Protein AF-A0A8J5MMU5-F1 (afdb_monomer)

Structure (mmCIF, N/CA/C/O backbone):
data_AF-A0A8J5MMU5-F1
#
_entry.id   AF-A0A8J5MMU5-F1
#
loop_
_atom_site.group_PDB
_atom_site.id
_atom_site.type_symbol
_atom_site.label_atom_id
_atom_site.label_alt_id
_atom_site.label_comp_id
_atom_site.label_asym_id
_atom_site.label_entity_id
_atom_site.label_seq_id
_atom_site.pdbx_PDB_ins_code
_atom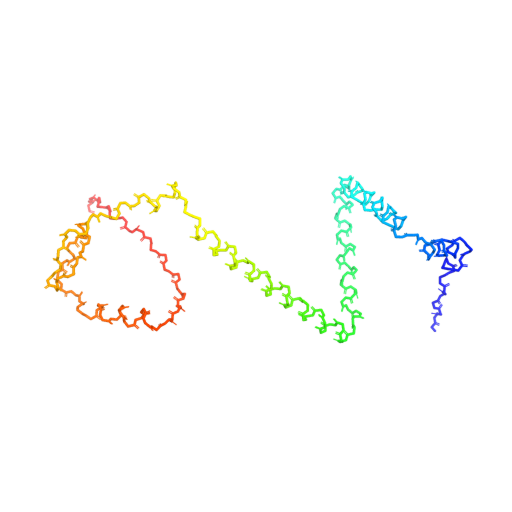_site.Cartn_x
_atom_site.Cartn_y
_atom_site.Cartn_z
_atom_site.occupancy
_atom_site.B_iso_or_equiv
_atom_site.auth_seq_id
_atom_site.auth_comp_id
_atom_site.auth_asym_id
_atom_site.auth_atom_id
_atom_site.pdbx_PDB_model_num
ATOM 1 N N . MET A 1 1 ? 39.643 -2.515 -6.369 1.00 50.66 1 MET A N 1
ATOM 2 C CA . MET A 1 1 ? 38.176 -2.677 -6.224 1.00 50.66 1 MET A CA 1
ATOM 3 C C . MET A 1 1 ? 37.548 -2.915 -7.594 1.00 50.66 1 MET A C 1
ATOM 5 O O . MET A 1 1 ? 37.753 -2.075 -8.468 1.00 50.66 1 MET A O 1
ATOM 9 N N . PRO A 1 2 ? 36.823 -4.023 -7.827 1.00 56.28 2 PRO A N 1
ATOM 10 C CA . PRO A 1 2 ? 36.145 -4.254 -9.101 1.00 56.28 2 PRO A CA 1
ATOM 11 C C . PRO A 1 2 ? 35.049 -3.201 -9.308 1.00 56.28 2 PRO A C 1
ATOM 13 O O . PRO A 1 2 ? 34.157 -3.048 -8.474 1.00 56.28 2 PRO A O 1
ATOM 16 N N . ARG A 1 3 ? 35.113 -2.444 -10.409 1.00 61.53 3 ARG A N 1
ATOM 17 C CA . ARG A 1 3 ? 34.069 -1.472 -10.767 1.00 61.53 3 ARG A CA 1
ATOM 18 C C . ARG A 1 3 ? 32.772 -2.234 -11.055 1.00 61.53 3 ARG A C 1
ATOM 20 O O . ARG A 1 3 ? 32.764 -3.105 -11.923 1.00 61.53 3 ARG A O 1
ATOM 27 N N . LYS A 1 4 ? 31.675 -1.895 -10.360 1.00 57.88 4 LYS A N 1
ATOM 28 C CA . LYS A 1 4 ? 30.325 -2.390 -10.686 1.00 57.88 4 LYS A CA 1
ATOM 29 C C . LYS A 1 4 ? 30.076 -2.134 -1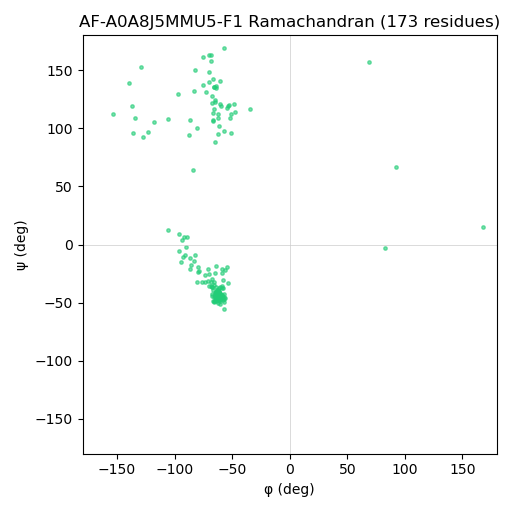2.176 1.00 57.88 4 LYS A C 1
ATOM 31 O O . LYS A 1 4 ? 30.013 -0.980 -12.602 1.00 57.88 4 LYS A O 1
ATOM 36 N N . ARG A 1 5 ? 29.983 -3.197 -12.982 1.00 60.12 5 ARG A N 1
ATOM 37 C CA . ARG A 1 5 ? 29.640 -3.082 -14.405 1.00 60.12 5 ARG A CA 1
ATOM 38 C C . ARG A 1 5 ? 28.264 -2.417 -14.468 1.00 60.12 5 ARG A C 1
ATOM 40 O O . ARG A 1 5 ? 27.310 -2.937 -13.895 1.00 60.12 5 ARG A O 1
ATOM 47 N N . LYS A 1 6 ? 28.172 -1.241 -15.101 1.00 60.41 6 LYS A N 1
ATOM 48 C CA . LYS A 1 6 ? 26.888 -0.576 -15.363 1.00 60.41 6 LYS A CA 1
ATOM 49 C C . LYS A 1 6 ? 26.005 -1.597 -16.083 1.00 60.41 6 LYS A C 1
ATOM 51 O O . LYS A 1 6 ? 26.411 -2.096 -17.129 1.00 60.41 6 LYS A O 1
ATOM 56 N N . SER A 1 7 ? 24.864 -1.953 -15.490 1.00 62.00 7 SER A N 1
ATOM 57 C CA . SER A 1 7 ? 23.927 -2.930 -16.055 1.00 62.00 7 SER A CA 1
ATOM 58 C C . SER A 1 7 ? 23.589 -2.534 -17.495 1.00 62.00 7 SER A C 1
ATOM 60 O O . SER A 1 7 ? 22.920 -1.528 -17.734 1.00 62.00 7 SER A O 1
ATOM 62 N N . SER A 1 8 ? 24.095 -3.303 -18.460 1.00 62.94 8 SER A N 1
ATOM 63 C CA . SER A 1 8 ? 23.935 -3.051 -19.897 1.00 62.94 8 SER A CA 1
ATOM 64 C C . SER A 1 8 ? 22.475 -3.147 -20.352 1.00 62.94 8 SER A C 1
ATOM 66 O O . SER A 1 8 ? 22.112 -2.590 -21.384 1.00 62.94 8 SER A O 1
ATOM 68 N N . TYR A 1 9 ? 21.615 -3.784 -19.551 1.00 63.31 9 TYR A N 1
ATOM 69 C CA . TYR A 1 9 ? 20.196 -3.983 -19.844 1.00 63.31 9 TYR A CA 1
ATOM 70 C C . TYR A 1 9 ? 19.384 -2.679 -19.878 1.00 63.31 9 TYR A C 1
ATOM 72 O O . TYR A 1 9 ? 18.446 -2.553 -20.669 1.00 63.31 9 TYR A O 1
ATOM 80 N N . ALA A 1 10 ? 19.763 -1.682 -19.070 1.00 63.00 10 ALA A N 1
ATOM 81 C CA . ALA A 1 10 ? 19.044 -0.408 -18.971 1.00 63.00 10 ALA A CA 1
ATOM 82 C C . ALA A 1 10 ? 19.196 0.485 -20.217 1.00 63.00 10 ALA A C 1
ATOM 84 O O . ALA A 1 10 ? 18.351 1.351 -20.454 1.00 63.00 10 ALA A O 1
ATOM 85 N N . ASN A 1 11 ? 20.245 0.251 -21.011 1.00 74.19 11 ASN A N 1
ATOM 86 C CA . ASN A 1 11 ? 20.565 1.000 -22.228 1.00 74.19 11 ASN A CA 1
ATOM 87 C C . ASN A 1 11 ? 20.247 0.216 -23.506 1.00 74.19 11 ASN A C 1
ATOM 89 O O . ASN A 1 11 ? 20.672 0.608 -24.589 1.00 74.19 11 ASN A O 1
ATOM 93 N N . THR A 1 12 ? 19.503 -0.887 -23.402 1.00 87.56 12 THR A N 1
ATOM 94 C CA . THR A 1 12 ? 19.057 -1.613 -24.592 1.00 87.56 12 THR A CA 1
ATOM 95 C C . THR A 1 12 ? 18.061 -0.757 -25.388 1.00 87.56 12 THR A C 1
ATOM 97 O O . THR A 1 12 ? 17.208 -0.091 -24.785 1.00 87.56 12 THR A O 1
ATOM 100 N N . PRO A 1 13 ? 18.097 -0.791 -26.734 1.00 90.12 13 PRO A N 1
ATOM 101 C CA . PRO A 1 13 ? 17.132 -0.068 -27.567 1.00 90.12 13 PRO A CA 1
ATOM 102 C C . PRO A 1 13 ? 15.669 -0.395 -27.223 1.00 90.12 13 PRO A C 1
ATOM 104 O O . PRO A 1 13 ? 14.795 0.469 -27.275 1.00 90.12 13 PRO A O 1
ATOM 107 N N . HIS A 1 14 ? 15.396 -1.635 -26.802 1.00 90.81 14 HIS A N 1
ATOM 108 C CA . HIS A 1 14 ? 14.071 -2.053 -26.346 1.00 90.81 14 HIS A CA 1
ATOM 109 C C . HIS A 1 14 ? 13.642 -1.340 -25.053 1.00 90.81 14 HIS A C 1
ATOM 111 O O . HIS A 1 14 ? 12.543 -0.785 -24.993 1.00 90.81 14 HIS A O 1
ATOM 117 N N . ALA A 1 15 ? 14.506 -1.298 -24.031 1.00 90.12 15 ALA A N 1
ATOM 118 C CA . ALA A 1 15 ? 14.209 -0.600 -22.781 1.00 90.12 15 ALA A CA 1
ATOM 119 C C . ALA A 1 15 ? 13.989 0.907 -23.004 1.00 90.12 15 ALA A C 1
ATOM 121 O O . ALA A 1 15 ? 13.099 1.495 -22.385 1.00 90.12 15 ALA A O 1
ATOM 122 N N . GLN A 1 16 ? 14.750 1.521 -23.917 1.00 90.31 16 GLN A N 1
ATOM 123 C CA . GLN A 1 16 ? 14.562 2.919 -24.316 1.00 90.31 16 GLN A CA 1
ATOM 124 C C . GLN A 1 16 ? 13.204 3.137 -24.994 1.00 90.31 16 GLN A C 1
ATOM 126 O O . GLN A 1 16 ? 12.453 4.018 -24.578 1.00 90.31 16 GLN A O 1
ATOM 131 N N . ARG A 1 17 ? 12.832 2.286 -25.960 1.00 92.31 17 ARG A N 1
ATOM 132 C CA . ARG A 1 17 ? 11.524 2.352 -26.634 1.00 92.31 17 ARG A CA 1
ATOM 133 C C . ARG A 1 17 ? 10.365 2.220 -25.648 1.00 92.31 17 ARG A C 1
ATOM 135 O O . ARG A 1 17 ? 9.414 2.992 -25.707 1.00 92.31 17 ARG A O 1
ATOM 142 N N . MET A 1 18 ? 10.456 1.280 -24.707 1.00 92.56 18 MET A N 1
ATOM 143 C CA . MET A 1 18 ? 9.432 1.094 -23.675 1.00 92.56 18 MET A CA 1
ATOM 144 C C . MET A 1 18 ? 9.342 2.288 -22.722 1.00 92.56 18 MET A C 1
ATOM 146 O O . MET A 1 18 ? 8.246 2.630 -22.281 1.00 92.56 18 MET A O 1
ATOM 150 N N . ARG A 1 19 ? 10.469 2.939 -22.409 1.00 92.38 19 ARG A N 1
ATOM 151 C CA . ARG A 1 19 ? 10.490 4.154 -21.586 1.00 92.38 19 ARG A CA 1
ATOM 152 C C . ARG A 1 19 ? 9.807 5.318 -22.295 1.00 92.38 19 ARG A C 1
ATOM 154 O O . ARG A 1 19 ? 8.939 5.934 -21.690 1.00 92.38 19 ARG A O 1
ATOM 161 N N . LEU A 1 20 ? 10.153 5.563 -23.559 1.00 93.56 20 LEU A N 1
ATOM 162 C CA . LEU A 1 20 ? 9.524 6.606 -24.373 1.00 93.56 20 LEU A CA 1
ATOM 163 C C . LEU A 1 20 ? 8.020 6.362 -24.506 1.00 93.56 20 LEU A C 1
ATOM 165 O O . LEU A 1 20 ? 7.235 7.265 -24.244 1.00 93.56 20 LEU A O 1
ATOM 169 N N . ARG A 1 21 ? 7.609 5.114 -24.776 1.00 93.12 21 ARG A N 1
ATOM 170 C CA . ARG A 1 21 ? 6.188 4.746 -24.825 1.00 93.12 21 ARG A CA 1
ATOM 171 C C . ARG A 1 21 ? 5.464 5.076 -23.520 1.00 93.12 21 ARG A C 1
ATOM 173 O O . ARG A 1 21 ? 4.386 5.643 -23.564 1.00 93.12 21 ARG A O 1
ATOM 180 N N . ARG A 1 22 ? 6.059 4.748 -22.366 1.00 93.50 22 ARG A N 1
ATOM 181 C CA . ARG A 1 22 ? 5.479 5.050 -21.043 1.00 93.50 22 ARG A CA 1
ATOM 182 C C . ARG A 1 22 ? 5.425 6.546 -20.736 1.00 93.50 22 ARG A C 1
ATOM 184 O O . ARG A 1 22 ? 4.560 6.961 -19.978 1.00 93.50 22 ARG A O 1
ATOM 191 N N . GLN A 1 23 ? 6.354 7.334 -21.273 1.00 94.81 23 GLN A N 1
ATOM 192 C CA . GLN A 1 23 ? 6.368 8.789 -21.102 1.00 94.81 23 GLN A CA 1
ATOM 193 C C . GLN A 1 23 ? 5.279 9.476 -21.929 1.00 94.81 23 GLN A C 1
ATOM 195 O O . GLN A 1 23 ? 4.748 10.486 -21.485 1.00 94.81 23 GLN A O 1
ATOM 200 N N . SER A 1 24 ? 4.929 8.920 -23.092 1.00 95.00 24 SER A N 1
ATOM 201 C CA . SER A 1 24 ? 3.869 9.436 -23.963 1.00 95.00 24 SER A CA 1
ATOM 202 C C . SER A 1 24 ? 2.512 8.742 -23.770 1.00 95.00 24 SER A C 1
ATOM 204 O O . SER A 1 24 ? 1.617 8.922 -24.592 1.00 95.00 24 SER A O 1
ATOM 206 N N . GLU A 1 25 ? 2.352 7.903 -22.741 1.00 95.56 25 GLU A N 1
ATOM 207 C CA . GLU A 1 25 ? 1.070 7.267 -22.407 1.00 95.56 25 GLU A CA 1
ATOM 208 C C . GLU A 1 25 ? 0.052 8.331 -21.954 1.00 95.56 25 GLU A C 1
ATOM 210 O O . GLU A 1 25 ? 0.368 9.190 -21.129 1.00 95.56 25 GLU A O 1
ATOM 215 N N . SER A 1 26 ? -1.187 8.250 -22.451 1.00 97.44 26 SER A N 1
ATOM 216 C CA . SER A 1 26 ? -2.301 9.034 -21.905 1.00 97.44 26 SER A CA 1
ATOM 217 C C . SER A 1 26 ? -2.666 8.555 -20.495 1.00 97.44 26 SER A C 1
ATOM 219 O O . SER A 1 26 ? -2.304 7.446 -20.087 1.00 97.44 26 SER A O 1
ATOM 221 N N . CYS A 1 27 ? -3.413 9.371 -19.746 1.00 96.88 27 CYS A N 1
ATOM 222 C CA . CYS A 1 27 ? -3.909 8.987 -18.422 1.00 96.88 27 CYS A CA 1
ATOM 223 C C . CYS A 1 27 ? -4.723 7.683 -18.471 1.00 96.88 27 CYS A C 1
ATOM 225 O O . CYS A 1 27 ? -4.451 6.777 -17.683 1.00 96.88 27 CYS A O 1
ATOM 227 N N . ASP A 1 28 ? -5.634 7.549 -19.439 1.00 97.06 28 ASP A N 1
ATOM 228 C CA . ASP A 1 28 ? -6.484 6.360 -19.585 1.00 97.06 28 ASP A CA 1
ATOM 229 C C . ASP A 1 28 ? -5.667 5.115 -19.947 1.00 97.06 28 ASP A C 1
ATOM 231 O O . ASP A 1 28 ? -5.809 4.066 -19.318 1.00 97.06 28 ASP A O 1
ATOM 235 N N . ALA A 1 29 ? -4.732 5.238 -20.896 1.00 96.75 29 ALA A N 1
ATOM 236 C CA . ALA A 1 29 ? -3.858 4.133 -21.288 1.00 96.75 29 ALA A CA 1
ATOM 237 C C . ALA A 1 29 ? -2.940 3.693 -20.134 1.00 96.75 29 ALA A C 1
ATOM 239 O O . ALA A 1 29 ? -2.666 2.500 -19.951 1.00 96.75 29 ALA A O 1
ATOM 240 N N . ARG A 1 30 ? -2.467 4.650 -19.326 1.00 96.69 30 ARG A N 1
ATOM 241 C CA . ARG A 1 30 ? -1.691 4.368 -18.116 1.00 96.69 30 ARG A CA 1
ATOM 242 C C . ARG A 1 30 ? -2.535 3.609 -17.096 1.00 96.69 30 ARG A C 1
ATOM 244 O O . ARG A 1 30 ? -2.037 2.630 -16.535 1.00 96.69 30 ARG A O 1
ATOM 251 N N . GLU A 1 31 ? -3.771 4.037 -16.856 1.00 97.75 31 GLU A N 1
ATOM 252 C CA . GLU A 1 31 ? -4.652 3.390 -15.885 1.00 97.75 31 GLU A CA 1
ATOM 253 C C . GLU A 1 31 ? -5.052 1.984 -16.338 1.00 97.75 31 GLU A C 1
ATOM 255 O O . GLU A 1 31 ? -4.946 1.041 -15.557 1.00 97.75 31 GLU A O 1
ATOM 260 N N . GLU A 1 32 ? -5.382 1.793 -17.615 1.00 97.69 32 GLU A N 1
ATOM 261 C CA . GLU A 1 32 ? -5.667 0.473 -18.181 1.00 97.69 32 GLU A CA 1
ATOM 262 C C . GLU A 1 32 ? -4.465 -0.474 -18.025 1.00 97.69 32 GLU A C 1
ATOM 264 O O . GLU A 1 32 ? -4.603 -1.620 -17.579 1.00 97.69 32 GLU A O 1
ATOM 269 N N . ARG A 1 33 ? -3.250 0.007 -18.321 1.00 96.75 33 ARG A N 1
ATOM 270 C CA . ARG A 1 33 ? -2.023 -0.780 -18.139 1.00 96.75 33 ARG A CA 1
ATOM 271 C C . ARG A 1 33 ? -1.799 -1.155 -16.674 1.00 96.75 33 ARG A C 1
ATOM 273 O O . ARG A 1 33 ? -1.419 -2.298 -16.404 1.00 96.75 33 ARG A O 1
ATOM 280 N N . LEU A 1 34 ? -1.983 -0.215 -15.743 1.00 97.31 34 LEU A N 1
ATOM 281 C CA . LEU A 1 34 ? -1.836 -0.465 -14.305 1.00 97.31 34 LEU A CA 1
ATOM 282 C C . LEU A 1 34 ? -2.923 -1.414 -13.786 1.00 97.31 34 LEU A C 1
ATOM 284 O O . LEU A 1 34 ? -2.610 -2.312 -13.008 1.00 97.31 34 LEU A O 1
ATOM 288 N N . SER A 1 35 ? -4.159 -1.280 -14.263 1.00 98.06 35 SER A N 1
ATOM 289 C CA . SER A 1 35 ? -5.274 -2.168 -13.935 1.00 98.06 35 SER A CA 1
ATOM 290 C C . SER A 1 35 ? -4.982 -3.607 -14.357 1.00 98.06 35 SER A C 1
ATOM 292 O O . SER A 1 35 ? -4.969 -4.507 -13.516 1.00 98.06 35 SER A O 1
ATOM 294 N N . ARG A 1 36 ? -4.577 -3.818 -15.616 1.00 97.88 36 ARG A N 1
ATOM 295 C CA . ARG A 1 36 ? -4.153 -5.138 -16.115 1.00 97.88 36 ARG A CA 1
ATOM 296 C C . ARG A 1 36 ? -2.966 -5.709 -15.339 1.00 97.88 36 ARG A C 1
ATOM 298 O O . ARG A 1 36 ? -2.864 -6.918 -15.153 1.00 97.88 36 ARG A O 1
ATOM 305 N N . GLN A 1 37 ? -2.033 -4.857 -14.911 1.00 98.00 37 GLN A N 1
ATOM 306 C CA . GLN A 1 37 ? -0.897 -5.287 -14.098 1.00 98.00 37 GLN A CA 1
ATOM 307 C C . GLN A 1 37 ? -1.336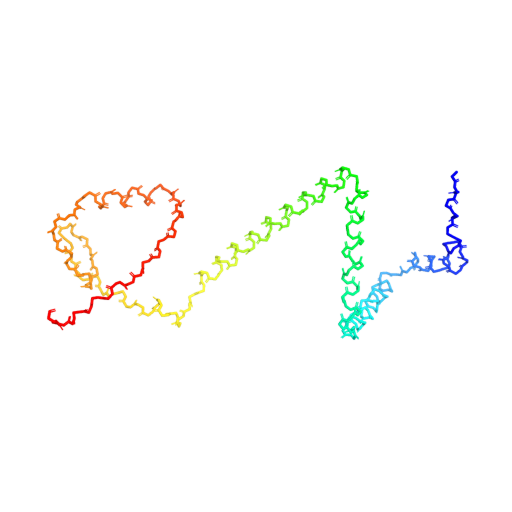 -5.747 -12.702 1.00 98.00 37 GLN A C 1
ATOM 309 O O . GLN A 1 37 ? -0.872 -6.794 -12.255 1.00 98.00 37 GLN A O 1
ATOM 314 N N . ARG A 1 38 ? -2.232 -5.003 -12.039 1.00 98.00 38 ARG A N 1
ATOM 315 C CA . ARG A 1 38 ? -2.808 -5.391 -10.744 1.00 98.00 38 ARG A CA 1
ATOM 316 C C . ARG A 1 38 ? -3.588 -6.696 -10.862 1.00 98.00 38 ARG A C 1
ATOM 318 O O . ARG A 1 38 ? -3.378 -7.572 -10.037 1.00 98.00 38 ARG A O 1
ATOM 325 N N . GLN A 1 39 ? -4.403 -6.853 -11.907 1.00 98.31 39 GLN A N 1
ATOM 326 C CA . GLN A 1 39 ? -5.167 -8.078 -12.153 1.00 98.31 39 GLN A CA 1
ATOM 327 C C . GLN A 1 39 ? -4.254 -9.306 -12.251 1.00 98.31 39 GLN A C 1
ATOM 329 O O . GLN A 1 39 ? -4.400 -10.230 -11.458 1.00 98.31 39 GLN A O 1
ATOM 334 N N . ARG A 1 40 ? -3.254 -9.278 -13.144 1.00 97.88 40 ARG A N 1
ATOM 335 C CA . ARG A 1 40 ? -2.297 -10.390 -13.277 1.00 97.88 40 ARG A CA 1
ATOM 336 C C . ARG A 1 40 ? -1.559 -10.684 -11.977 1.00 97.88 40 ARG A C 1
ATOM 338 O O . ARG A 1 40 ? -1.278 -11.838 -11.675 1.00 97.88 40 ARG A O 1
ATOM 345 N N . GLN A 1 41 ? -1.216 -9.645 -11.212 1.00 97.50 41 GLN A N 1
ATOM 346 C CA . GLN A 1 41 ? -0.585 -9.840 -9.914 1.00 97.50 41 GLN A CA 1
ATOM 347 C C . GLN A 1 41 ? -1.540 -10.550 -8.953 1.00 97.50 41 GLN A C 1
ATOM 349 O O . GLN A 1 41 ? -1.132 -11.523 -8.340 1.00 97.50 41 GLN A O 1
ATOM 354 N N . THR A 1 42 ? -2.790 -10.106 -8.836 1.00 97.81 42 THR A N 1
ATOM 355 C CA . THR A 1 42 ? -3.797 -10.747 -7.982 1.00 97.81 42 THR A CA 1
ATOM 356 C C . THR A 1 42 ? -4.015 -12.208 -8.363 1.00 97.81 42 THR A C 1
ATOM 358 O O . THR A 1 42 ? -3.954 -13.059 -7.483 1.00 97.81 42 THR A O 1
ATOM 361 N N . GLU A 1 43 ? -4.187 -12.505 -9.652 1.00 97.75 43 GLU A N 1
ATOM 362 C CA . GLU A 1 43 ? -4.334 -13.877 -10.162 1.00 97.75 43 GLU A CA 1
ATOM 363 C C . GLU A 1 43 ? -3.109 -14.733 -9.815 1.00 97.75 43 GLU A C 1
ATOM 365 O O . GLU A 1 43 ? -3.244 -15.837 -9.295 1.00 97.75 43 GLU A O 1
ATOM 370 N N . SER A 1 44 ? -1.899 -14.197 -10.008 1.00 97.12 44 SER A N 1
ATOM 371 C CA . SER A 1 44 ? -0.667 -14.876 -9.599 1.00 97.12 44 SER A CA 1
ATOM 372 C C . SER A 1 44 ? -0.644 -15.160 -8.097 1.00 97.12 44 SER A C 1
ATOM 374 O O . SER A 1 44 ? -0.277 -16.262 -7.720 1.00 97.12 44 SER A O 1
ATOM 376 N N . ARG A 1 45 ? -1.056 -14.208 -7.243 1.00 95.94 45 ARG A N 1
ATOM 377 C CA . ARG A 1 45 ? -1.080 -14.399 -5.781 1.00 95.94 45 ARG A CA 1
ATOM 378 C C . ARG A 1 45 ? -2.126 -15.414 -5.328 1.00 95.94 45 ARG A C 1
ATOM 380 O O . ARG A 1 45 ? -1.922 -16.063 -4.312 1.00 95.94 45 ARG A O 1
ATOM 387 N N . GLN A 1 46 ? -3.252 -15.510 -6.032 1.00 96.81 46 GLN A N 1
ATOM 388 C CA . GLN A 1 46 ? -4.313 -16.474 -5.728 1.00 96.81 46 GLN A CA 1
ATOM 389 C C . GLN A 1 46 ? -3.901 -17.909 -6.064 1.00 96.81 46 GLN A C 1
ATOM 391 O O . GLN A 1 46 ? -4.327 -18.833 -5.380 1.00 96.81 46 GLN A O 1
ATOM 396 N N . ASN A 1 47 ? -3.060 -18.075 -7.085 1.00 96.88 47 ASN A N 1
ATOM 397 C CA . ASN A 1 47 ? -2.588 -19.375 -7.557 1.00 96.88 47 ASN A CA 1
ATOM 398 C C . ASN A 1 47 ? -1.247 -19.806 -6.939 1.00 96.88 47 ASN A C 1
ATOM 400 O O . ASN A 1 47 ? -0.709 -20.839 -7.329 1.00 96.88 47 ASN A O 1
ATOM 404 N N . GLU A 1 48 ? -0.691 -19.026 -6.009 1.00 96.69 48 GLU A N 1
ATOM 405 C CA . GLU A 1 48 ? 0.548 -19.379 -5.313 1.00 96.69 48 GLU A CA 1
ATOM 406 C C . GLU A 1 48 ? 0.370 -20.642 -4.472 1.00 96.69 48 GLU A C 1
ATOM 408 O O . GLU A 1 48 ? -0.577 -20.787 -3.694 1.00 96.69 48 GLU A O 1
ATOM 413 N N . THR A 1 49 ? 1.348 -21.534 -4.567 1.00 97.94 49 THR A N 1
ATOM 414 C CA . THR A 1 49 ? 1.495 -22.629 -3.613 1.00 97.94 49 THR A CA 1
ATOM 415 C C . THR A 1 49 ? 1.951 -22.100 -2.251 1.00 97.94 49 THR A C 1
ATOM 417 O O . THR A 1 49 ? 2.492 -20.998 -2.123 1.00 97.94 49 THR A O 1
ATOM 420 N N . LEU A 1 50 ? 1.790 -22.907 -1.198 1.00 97.31 50 LEU A N 1
ATOM 421 C CA . LEU A 1 50 ? 2.261 -22.536 0.142 1.00 97.31 50 LEU A CA 1
ATOM 422 C C . LEU A 1 50 ? 3.774 -22.263 0.181 1.00 97.31 50 LEU A C 1
ATOM 424 O O . LEU A 1 50 ? 4.198 -21.338 0.873 1.00 97.31 50 LEU A O 1
ATOM 428 N N . GLY A 1 51 ? 4.570 -23.032 -0.570 1.00 97.81 51 GLY A N 1
ATOM 429 C CA . GLY A 1 51 ? 6.021 -22.849 -0.655 1.00 97.81 51 GLY A CA 1
ATOM 430 C C . GLY A 1 51 ? 6.400 -21.523 -1.315 1.00 97.81 51 GLY A C 1
ATOM 431 O O . GLY A 1 51 ? 7.149 -20.741 -0.735 1.00 97.81 51 GLY A O 1
ATOM 432 N N . GLU A 1 52 ? 5.812 -21.212 -2.472 1.00 97.56 52 GLU A N 1
ATOM 433 C CA . GLU A 1 52 ? 6.039 -19.936 -3.172 1.00 97.56 52 GLU A CA 1
ATOM 434 C C . GLU A 1 52 ? 5.582 -18.739 -2.333 1.00 97.56 52 GLU A C 1
ATOM 436 O O . GLU A 1 52 ? 6.250 -17.704 -2.274 1.00 97.56 52 GLU A O 1
ATOM 441 N N . HIS A 1 53 ? 4.455 -18.885 -1.633 1.00 97.38 53 HIS A N 1
ATOM 442 C CA . HIS A 1 53 ? 3.955 -17.871 -0.719 1.00 97.38 53 HIS A CA 1
ATOM 443 C C . HIS A 1 53 ? 4.954 -17.586 0.416 1.00 97.38 53 HIS A C 1
ATOM 445 O O . HIS A 1 53 ? 5.225 -16.418 0.717 1.00 97.38 53 HIS A O 1
ATOM 451 N N . GLN A 1 54 ? 5.504 -18.633 1.041 1.00 98.12 54 GLN A N 1
ATOM 452 C CA . GLN A 1 54 ? 6.510 -18.513 2.100 1.00 98.12 54 GLN A CA 1
ATOM 453 C C . GLN A 1 54 ? 7.795 -17.870 1.581 1.00 98.12 54 GLN A C 1
ATOM 455 O O . GLN A 1 54 ? 8.258 -16.892 2.170 1.00 98.12 54 GLN A O 1
ATOM 460 N N . GLU A 1 55 ? 8.314 -18.344 0.449 1.00 97.94 55 GLU A N 1
ATOM 461 C CA . GLU A 1 55 ? 9.522 -17.794 -0.163 1.00 97.94 55 GLU A CA 1
ATOM 462 C C . GLU A 1 55 ? 9.345 -16.303 -0.482 1.00 97.94 55 GLU A C 1
ATOM 464 O O . GLU A 1 55 ? 10.184 -15.476 -0.121 1.00 97.94 55 GLU A O 1
ATOM 469 N N . ARG A 1 56 ? 8.212 -15.915 -1.080 1.00 97.12 56 ARG A N 1
ATOM 470 C CA . ARG A 1 56 ? 7.910 -14.505 -1.352 1.00 97.12 56 ARG A CA 1
ATOM 471 C C . ARG A 1 56 ? 7.887 -13.674 -0.067 1.00 97.12 56 ARG A C 1
ATOM 473 O O . ARG A 1 56 ? 8.448 -12.580 -0.047 1.00 97.12 56 ARG A O 1
ATOM 480 N N . GLN A 1 57 ? 7.268 -14.171 1.009 1.00 97.88 57 GLN A N 1
ATOM 481 C CA . GLN A 1 57 ? 7.271 -13.470 2.298 1.00 97.88 57 GLN A CA 1
ATOM 482 C C . GLN A 1 57 ? 8.682 -13.330 2.884 1.00 97.88 57 GLN A C 1
ATOM 484 O O . GLN A 1 57 ? 9.008 -12.290 3.457 1.00 97.88 57 GLN A O 1
ATOM 489 N N . GLU A 1 58 ? 9.527 -14.351 2.755 1.00 97.94 58 GLU A N 1
ATOM 490 C CA . GLU A 1 58 ? 10.923 -14.302 3.194 1.00 97.94 58 GLU A CA 1
ATOM 491 C C . GLU A 1 58 ? 11.737 -13.291 2.393 1.00 97.94 58 GLU A C 1
ATOM 493 O O . GLU A 1 58 ? 12.436 -12.462 2.981 1.00 97.94 58 GLU A O 1
ATOM 498 N N . GLN A 1 59 ? 11.583 -13.288 1.069 1.00 97.69 59 GLN A N 1
ATOM 499 C CA . GLN A 1 59 ? 12.211 -12.302 0.198 1.00 97.69 59 GLN A CA 1
ATOM 500 C C . GLN A 1 59 ? 11.757 -10.877 0.541 1.00 97.69 59 GLN A C 1
ATOM 502 O O . GLN A 1 59 ? 12.590 -9.971 0.612 1.00 97.69 59 GLN A O 1
ATOM 507 N N . ASP A 1 60 ? 10.464 -10.662 0.796 1.00 97.81 60 ASP A N 1
ATOM 508 C CA . ASP A 1 60 ? 9.934 -9.356 1.197 1.00 97.81 60 ASP A CA 1
ATOM 509 C C . ASP A 1 60 ? 10.505 -8.913 2.554 1.00 97.81 60 ASP A C 1
ATOM 511 O O . ASP A 1 60 ? 10.979 -7.779 2.684 1.00 97.81 60 ASP A O 1
ATOM 515 N N . ARG A 1 61 ? 10.555 -9.809 3.553 1.00 98.00 61 ARG A N 1
ATOM 516 C CA . ARG A 1 61 ? 11.195 -9.538 4.856 1.00 98.00 61 ARG A CA 1
ATOM 517 C C . ARG A 1 61 ? 12.661 -9.150 4.691 1.00 98.00 61 ARG A C 1
ATOM 519 O O . ARG A 1 61 ? 13.095 -8.150 5.268 1.00 98.00 61 ARG A O 1
ATOM 526 N N . PHE A 1 62 ? 13.405 -9.899 3.881 1.00 98.00 62 PHE A N 1
ATOM 527 C CA . PHE A 1 62 ? 14.813 -9.630 3.607 1.00 98.00 62 PHE A CA 1
ATOM 528 C C . PHE A 1 62 ? 15.008 -8.263 2.941 1.00 98.00 62 PHE A C 1
ATOM 530 O O . PHE A 1 62 ? 15.817 -7.459 3.407 1.00 98.00 62 PHE A O 1
ATOM 537 N N . ARG A 1 63 ? 14.226 -7.942 1.903 1.00 97.12 63 ARG A N 1
ATOM 538 C CA . ARG A 1 63 ? 14.280 -6.635 1.224 1.00 97.12 63 ARG A CA 1
ATOM 539 C C . ARG A 1 63 ? 13.983 -5.488 2.181 1.00 97.12 63 ARG A C 1
ATOM 541 O O . ARG A 1 63 ? 14.698 -4.489 2.165 1.00 97.12 63 ARG A O 1
ATOM 548 N N . HIS A 1 64 ? 12.971 -5.637 3.036 1.00 96.38 64 HIS A N 1
ATOM 549 C CA . HIS A 1 64 ? 12.665 -4.638 4.054 1.00 96.38 64 HIS A CA 1
ATOM 550 C C . HIS A 1 64 ? 13.811 -4.469 5.046 1.00 96.38 64 HIS A C 1
ATOM 552 O O . HIS A 1 64 ? 14.194 -3.338 5.320 1.00 96.38 64 HIS A O 1
ATOM 558 N N . MET A 1 65 ? 14.385 -5.556 5.557 1.00 97.25 65 MET A N 1
ATOM 559 C CA . MET A 1 65 ? 15.538 -5.490 6.456 1.00 97.25 65 MET A CA 1
ATOM 560 C C . MET A 1 65 ? 16.709 -4.740 5.806 1.00 97.25 65 MET A C 1
ATOM 562 O O . MET A 1 65 ? 17.236 -3.803 6.397 1.00 97.25 65 MET A O 1
ATOM 566 N N . VAL A 1 66 ? 17.072 -5.097 4.572 1.00 97.19 66 VAL A N 1
ATOM 567 C CA . VAL A 1 66 ? 18.155 -4.438 3.827 1.00 97.19 66 VAL A CA 1
ATOM 568 C C . VAL A 1 66 ? 17.859 -2.954 3.597 1.00 97.19 66 VAL A C 1
ATOM 570 O O . VAL A 1 66 ? 18.754 -2.127 3.751 1.00 97.19 66 VAL A O 1
ATOM 573 N N . ALA A 1 67 ? 16.618 -2.593 3.265 1.00 95.25 67 ALA A N 1
ATOM 574 C CA . ALA A 1 67 ? 16.222 -1.195 3.108 1.00 95.25 67 ALA A CA 1
ATOM 575 C C . ALA A 1 67 ? 16.356 -0.407 4.421 1.00 95.25 67 ALA A C 1
ATOM 577 O O . ALA A 1 67 ? 16.830 0.720 4.398 1.00 95.25 67 ALA A O 1
ATOM 578 N N . LYS A 1 68 ? 16.000 -1.012 5.564 1.00 94.25 68 LYS A N 1
ATOM 579 C CA . LYS A 1 68 ? 16.167 -0.389 6.887 1.00 94.25 68 LYS A CA 1
ATOM 580 C C . LYS A 1 68 ? 17.633 -0.219 7.278 1.00 94.25 68 LYS A C 1
ATOM 582 O O . LYS A 1 68 ? 17.960 0.759 7.923 1.00 94.25 68 LYS A O 1
ATOM 587 N N . ILE A 1 69 ? 18.504 -1.162 6.923 1.00 95.94 69 ILE A N 1
ATOM 588 C CA . ILE A 1 69 ? 19.941 -1.067 7.230 1.00 95.94 69 ILE A CA 1
ATOM 589 C C . ILE A 1 69 ? 20.606 0.055 6.421 1.00 95.94 69 ILE A C 1
ATOM 591 O O . ILE A 1 69 ? 21.511 0.714 6.918 1.00 95.94 69 ILE A O 1
ATOM 595 N N . ASN A 1 70 ? 20.162 0.263 5.181 1.00 95.62 70 ASN A N 1
ATOM 596 C CA . ASN A 1 70 ? 20.748 1.241 4.262 1.00 95.62 70 ASN A CA 1
ATOM 597 C C . ASN A 1 70 ? 20.083 2.623 4.313 1.00 95.62 70 ASN A C 1
ATOM 599 O O . ASN A 1 70 ? 20.374 3.456 3.456 1.00 95.62 70 ASN A O 1
ATOM 603 N N . GLU A 1 71 ? 19.164 2.851 5.248 1.00 94.31 71 GLU A N 1
ATOM 604 C CA . GLU A 1 71 ? 18.458 4.125 5.337 1.00 94.31 71 GLU A CA 1
ATOM 605 C C . GLU A 1 71 ? 19.374 5.254 5.810 1.00 94.31 71 GLU A C 1
ATOM 607 O O . GLU A 1 71 ? 20.290 5.045 6.611 1.00 94.31 71 GLU A O 1
ATOM 612 N N . SER A 1 72 ? 19.097 6.470 5.346 1.00 97.06 72 SER A N 1
ATOM 613 C CA . SER A 1 72 ? 19.678 7.665 5.955 1.00 97.06 72 SER A CA 1
ATOM 614 C C . SER A 1 72 ? 18.991 7.989 7.288 1.00 97.06 72 SER A C 1
ATOM 616 O O . SER A 1 72 ? 17.865 7.561 7.552 1.00 97.06 72 SER A O 1
ATOM 618 N N . GLU A 1 73 ? 19.638 8.793 8.136 1.00 96.88 73 GLU A N 1
ATOM 619 C CA . GLU A 1 73 ? 19.014 9.231 9.392 1.00 96.88 73 GLU A CA 1
ATOM 620 C C . GLU A 1 73 ? 17.723 10.027 9.132 1.00 96.88 73 GLU A C 1
ATOM 622 O O . GLU A 1 73 ? 16.734 9.857 9.839 1.00 96.88 73 GLU A O 1
ATOM 627 N N . GLU A 1 74 ? 17.676 10.840 8.075 1.00 97.06 74 GLU A N 1
ATOM 628 C CA . GLU A 1 74 ? 16.470 11.586 7.700 1.00 97.06 74 GLU A CA 1
ATOM 629 C C . GLU A 1 74 ? 15.316 10.650 7.310 1.00 97.06 74 GLU A C 1
ATOM 631 O O . GLU A 1 74 ? 14.193 10.806 7.797 1.00 97.06 74 GLU A O 1
ATOM 636 N N . GLU A 1 75 ? 15.589 9.638 6.481 1.00 97.00 75 GLU A N 1
ATOM 637 C CA . GLU A 1 75 ? 14.608 8.617 6.088 1.00 97.00 75 GLU A CA 1
ATOM 638 C C . GLU A 1 75 ? 14.110 7.829 7.304 1.00 97.00 75 GLU A C 1
ATOM 640 O O . GLU A 1 75 ? 12.907 7.569 7.445 1.00 97.00 75 GLU A O 1
ATOM 645 N N . ARG A 1 76 ? 15.019 7.512 8.231 1.00 96.50 76 ARG A N 1
ATOM 646 C CA . ARG A 1 76 ? 14.696 6.847 9.490 1.00 96.50 76 ARG A CA 1
ATOM 647 C C . ARG A 1 76 ? 13.728 7.676 10.326 1.00 96.50 76 ARG A C 1
ATOM 649 O O . ARG A 1 76 ? 12.717 7.144 10.797 1.00 96.50 76 ARG A O 1
ATOM 656 N N . GLN A 1 77 ? 14.011 8.965 10.505 1.00 97.56 77 GLN A N 1
ATOM 657 C CA . GLN A 1 77 ? 13.156 9.880 11.264 1.00 97.56 77 GLN A CA 1
ATOM 658 C C . GLN A 1 77 ? 11.780 10.029 10.608 1.00 97.56 77 GLN A C 1
ATOM 660 O O . GLN A 1 77 ? 10.757 9.905 11.285 1.00 97.56 77 GLN A O 1
ATOM 665 N N . GLN A 1 78 ? 11.731 10.203 9.285 1.00 97.50 78 GLN A N 1
ATOM 666 C CA . GLN A 1 78 ? 10.471 10.273 8.542 1.00 97.50 78 GLN A CA 1
ATOM 667 C C . GLN A 1 78 ? 9.636 9.000 8.707 1.00 97.50 78 GLN A C 1
ATOM 669 O O . GLN A 1 78 ? 8.430 9.087 8.961 1.00 97.50 78 GLN A O 1
ATOM 674 N N . ARG A 1 79 ? 10.260 7.816 8.633 1.00 96.56 79 ARG A N 1
ATOM 675 C CA . ARG A 1 79 ? 9.564 6.550 8.886 1.00 96.56 79 ARG A CA 1
ATOM 676 C C . ARG A 1 79 ? 8.999 6.498 10.304 1.00 96.56 79 ARG A C 1
ATOM 678 O O . ARG A 1 79 ? 7.831 6.163 10.461 1.00 96.56 79 ARG A O 1
ATOM 685 N N . LEU A 1 80 ? 9.778 6.852 11.328 1.00 97.00 80 LEU A N 1
ATOM 686 C CA . LEU A 1 80 ? 9.312 6.836 12.722 1.00 97.00 80 LEU A CA 1
ATOM 687 C C . LEU A 1 80 ? 8.141 7.801 12.960 1.00 97.00 80 LEU A C 1
ATOM 689 O O . LEU A 1 80 ? 7.178 7.447 13.645 1.00 97.00 80 LEU A O 1
ATOM 693 N N . ILE A 1 81 ? 8.182 8.994 12.361 1.00 97.75 81 ILE A N 1
ATOM 694 C CA . ILE A 1 81 ? 7.0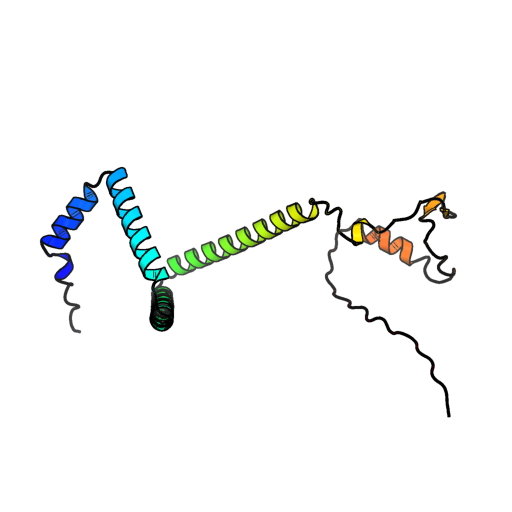72 9.957 12.402 1.00 97.75 81 ILE A CA 1
ATOM 695 C C . ILE A 1 81 ? 5.833 9.365 11.722 1.00 97.75 81 ILE A C 1
ATOM 697 O O . ILE A 1 81 ? 4.737 9.400 12.287 1.00 97.75 81 ILE A O 1
ATOM 701 N N . ALA A 1 82 ? 5.995 8.776 10.535 1.00 97.25 82 ALA A N 1
ATOM 702 C CA . ALA A 1 82 ? 4.900 8.133 9.821 1.00 97.25 82 ALA A CA 1
ATOM 703 C C . ALA A 1 82 ? 4.296 6.973 10.631 1.00 97.25 82 ALA A C 1
ATOM 705 O O . ALA A 1 82 ? 3.074 6.844 10.695 1.00 97.25 82 ALA A O 1
ATOM 706 N N . ASP A 1 83 ? 5.125 6.150 11.273 1.00 97.25 83 ASP A N 1
ATOM 707 C CA . ASP A 1 83 ? 4.698 5.029 12.114 1.00 97.25 83 ASP A CA 1
ATOM 708 C C . ASP A 1 83 ? 3.898 5.524 13.326 1.00 97.25 83 ASP A C 1
ATOM 710 O O . ASP A 1 83 ? 2.793 5.035 13.585 1.00 97.25 83 ASP A O 1
ATOM 714 N N . ARG A 1 84 ? 4.396 6.563 14.011 1.00 97.69 84 ARG A N 1
ATOM 715 C CA . ARG A 1 84 ? 3.692 7.213 15.125 1.00 97.69 84 ARG A CA 1
ATOM 716 C C . ARG A 1 84 ? 2.335 7.757 14.685 1.00 97.69 84 ARG A C 1
ATOM 718 O O . ARG A 1 84 ? 1.342 7.522 15.369 1.00 97.69 84 ARG A O 1
ATOM 725 N N . ASN A 1 85 ? 2.268 8.433 13.542 1.00 98.00 85 ASN A N 1
ATOM 726 C CA . ASN A 1 85 ? 1.018 8.985 13.018 1.00 98.00 85 ASN A CA 1
ATOM 727 C C . ASN A 1 85 ? 0.012 7.886 12.661 1.00 98.00 85 ASN A C 1
ATOM 729 O O . ASN A 1 85 ? -1.167 8.003 12.995 1.00 98.00 85 ASN A O 1
ATOM 733 N N . ARG A 1 86 ? 0.462 6.787 12.038 1.00 97.19 86 ARG A N 1
ATOM 734 C CA . ARG A 1 86 ? -0.408 5.633 11.756 1.00 97.19 86 ARG A CA 1
ATOM 735 C C . ARG A 1 86 ? -0.984 5.047 13.042 1.00 97.19 86 ARG A C 1
ATOM 737 O O . ARG A 1 86 ? -2.188 4.816 13.096 1.00 97.19 86 ARG A O 1
ATOM 744 N N . TYR A 1 87 ? -0.166 4.882 14.081 1.00 97.19 87 TYR A N 1
ATOM 745 C CA . TYR A 1 87 ? -0.632 4.392 15.378 1.00 97.19 87 TYR A CA 1
ATOM 746 C C . TYR A 1 87 ? -1.683 5.314 16.014 1.00 97.19 87 TYR A C 1
ATOM 748 O O . TYR A 1 87 ? -2.737 4.848 16.443 1.00 97.19 87 TYR A O 1
ATOM 756 N N . GLN A 1 88 ? -1.442 6.627 16.024 1.00 96.69 88 GLN A N 1
ATOM 757 C CA . GLN A 1 88 ? -2.402 7.592 16.571 1.00 96.69 88 GLN A CA 1
ATOM 758 C C . GLN A 1 88 ? -3.733 7.577 15.810 1.00 96.69 88 GLN A C 1
ATOM 760 O O . GLN A 1 88 ? -4.799 7.556 16.426 1.00 96.69 88 GLN A O 1
ATOM 765 N N . ASN A 1 89 ? -3.679 7.499 14.479 1.00 97.19 89 ASN A N 1
ATOM 766 C CA . ASN A 1 89 ? -4.871 7.407 13.639 1.00 97.19 89 ASN A CA 1
ATOM 767 C C . ASN A 1 89 ? -5.667 6.119 13.895 1.00 97.19 89 ASN A C 1
ATOM 769 O O . ASN A 1 89 ? -6.897 6.161 13.934 1.00 97.19 89 ASN A O 1
ATOM 773 N N . LEU A 1 90 ? -4.992 4.979 14.080 1.00 97.19 90 LEU A N 1
ATOM 774 C CA . LEU A 1 90 ? -5.648 3.714 14.427 1.00 97.19 90 LEU A CA 1
ATOM 775 C C . LEU A 1 90 ? -6.349 3.815 15.781 1.00 97.19 90 LEU A C 1
ATOM 777 O O . LEU A 1 90 ? -7.551 3.571 15.858 1.00 97.19 90 LEU A O 1
ATOM 781 N N . LYS A 1 91 ? -5.644 4.297 16.809 1.00 96.62 91 LYS A N 1
ATOM 782 C CA . LYS A 1 91 ? -6.213 4.504 18.145 1.00 96.62 91 LYS A CA 1
ATOM 783 C C . LYS A 1 91 ? -7.429 5.434 18.115 1.00 96.62 91 LYS A C 1
ATOM 785 O O . LYS A 1 91 ? -8.437 5.181 18.771 1.00 96.62 91 LYS A O 1
ATOM 790 N N . GLN A 1 92 ? -7.368 6.518 17.344 1.00 96.06 92 GLN A N 1
ATOM 791 C CA . GLN A 1 92 ? -8.496 7.438 17.210 1.00 96.06 92 GLN A CA 1
ATOM 792 C C . GLN A 1 92 ? -9.707 6.766 16.550 1.00 96.06 92 GLN A C 1
ATOM 794 O O . GLN A 1 92 ? -10.835 6.966 17.005 1.00 96.06 92 GLN A O 1
ATOM 799 N N . ARG A 1 93 ? -9.488 5.949 15.513 1.00 95.62 93 ARG A N 1
ATOM 800 C CA . ARG A 1 93 ? -10.554 5.166 14.869 1.00 95.62 93 ARG A CA 1
ATOM 801 C C . ARG A 1 93 ? -11.162 4.147 15.822 1.00 95.62 93 ARG A C 1
ATOM 803 O O . ARG A 1 93 ? -12.380 4.034 15.862 1.00 95.62 93 ARG A O 1
ATOM 810 N N . GLU A 1 94 ? -10.351 3.456 16.616 1.00 94.25 94 GLU A N 1
ATOM 811 C CA . GLU A 1 94 ? -10.835 2.519 17.637 1.00 94.25 94 GLU A CA 1
ATOM 812 C C . GLU A 1 94 ? -11.740 3.218 18.652 1.00 94.25 94 GLU A C 1
ATOM 814 O O . GLU A 1 94 ? -12.846 2.752 18.911 1.00 94.25 94 GLU A O 1
ATOM 819 N N . ILE A 1 95 ? -11.334 4.390 19.149 1.00 92.75 95 ILE A N 1
ATOM 820 C CA . ILE A 1 95 ? -12.162 5.196 20.056 1.00 92.75 95 ILE A CA 1
ATOM 821 C C . ILE A 1 95 ? -13.473 5.615 19.379 1.00 92.75 95 ILE A C 1
ATOM 823 O O . ILE A 1 95 ? -14.534 5.555 19.996 1.00 92.75 95 ILE A O 1
ATOM 827 N N . GLN A 1 96 ? -13.428 6.057 18.120 1.00 92.75 96 GLN A N 1
ATOM 828 C CA . GLN A 1 96 ? -14.637 6.426 17.380 1.00 92.75 96 GLN A CA 1
ATOM 829 C C . GLN A 1 96 ? -15.568 5.229 17.169 1.00 92.75 96 GLN A C 1
ATOM 831 O O . GLN A 1 96 ? -16.778 5.368 17.337 1.00 92.75 96 GLN A O 1
ATOM 836 N N . ASN A 1 97 ? -15.017 4.061 16.848 1.00 91.81 97 ASN A N 1
ATOM 837 C CA . ASN A 1 97 ? -15.780 2.829 16.693 1.00 91.81 97 ASN A CA 1
ATOM 838 C C . ASN A 1 97 ? -16.409 2.398 18.021 1.00 91.81 97 ASN A C 1
ATOM 840 O O . ASN A 1 97 ? -17.595 2.097 18.033 1.00 91.81 97 ASN A O 1
ATOM 844 N N . ALA A 1 98 ? -15.672 2.473 19.134 1.00 88.19 98 ALA A N 1
ATOM 845 C CA . ALA A 1 98 ? -16.191 2.185 20.471 1.00 88.19 98 ALA A CA 1
ATOM 846 C C . ALA A 1 98 ? -17.314 3.153 20.883 1.00 88.19 98 ALA A C 1
ATOM 848 O O . ALA A 1 98 ? -18.322 2.746 21.453 1.00 88.19 98 ALA A O 1
ATOM 849 N N . LYS A 1 99 ? -17.183 4.446 20.552 1.00 88.19 99 LYS A N 1
ATOM 850 C CA . LYS A 1 99 ? -18.258 5.429 20.760 1.00 88.19 99 LYS A CA 1
ATOM 851 C C . LYS A 1 99 ? -19.491 5.099 19.924 1.00 88.19 99 LYS A C 1
ATOM 853 O O . LYS A 1 99 ? -20.601 5.183 20.431 1.00 88.19 99 LYS A O 1
ATOM 858 N N . ARG A 1 100 ? -19.307 4.719 18.655 1.00 85.88 100 ARG A N 1
ATOM 859 C CA . ARG A 1 100 ? -20.413 4.300 17.782 1.00 85.88 100 ARG A CA 1
ATOM 860 C C . ARG A 1 100 ? -21.090 3.043 18.315 1.00 85.88 100 ARG A C 1
ATOM 862 O O . ARG A 1 100 ? -22.310 3.026 18.374 1.00 85.88 100 ARG A O 1
ATOM 869 N N . SER A 1 101 ? -20.328 2.037 18.745 1.00 82.06 101 SER A N 1
ATOM 870 C CA . SER A 1 101 ? -20.891 0.803 19.297 1.00 82.06 101 SER A CA 1
ATOM 871 C C . SER A 1 101 ? -21.602 1.029 20.629 1.00 82.06 101 SER A C 1
ATOM 873 O O . SER A 1 101 ? -22.651 0.444 20.840 1.00 82.06 101 SER A O 1
ATOM 875 N N . ALA A 1 102 ? -21.104 1.919 21.494 1.00 77.06 102 ALA A N 1
ATOM 876 C CA . ALA A 1 102 ? -21.771 2.265 22.754 1.00 77.06 102 ALA A CA 1
ATOM 877 C C . ALA A 1 102 ? -23.127 2.972 22.559 1.00 77.06 102 ALA A C 1
ATOM 879 O O . ALA A 1 102 ? -23.972 2.933 23.447 1.00 77.06 102 ALA A O 1
ATOM 880 N N . LEU A 1 103 ? -23.340 3.627 21.412 1.00 77.19 103 LEU A N 1
ATOM 881 C CA . LEU A 1 103 ? -24.617 4.257 21.060 1.00 77.19 103 LEU A CA 1
ATOM 882 C C . LEU A 1 103 ? -25.601 3.290 20.387 1.00 77.19 103 LEU A C 1
ATOM 884 O O . LEU A 1 103 ? -26.772 3.631 20.222 1.00 77.19 103 LEU A O 1
ATOM 888 N N . LEU A 1 104 ? -25.150 2.101 19.980 1.00 75.94 104 LEU A N 1
ATOM 889 C CA . LEU A 1 104 ? -26.029 1.081 19.425 1.00 75.94 104 LEU A CA 1
ATOM 890 C C . LEU A 1 104 ? -26.721 0.358 20.582 1.00 75.94 104 LEU A C 1
ATOM 892 O O . LEU A 1 104 ? -26.151 -0.516 21.225 1.00 75.94 104 LEU A O 1
ATOM 896 N N . TYR A 1 105 ? -27.967 0.749 20.844 1.00 66.12 105 TYR A N 1
ATOM 897 C CA . TYR A 1 105 ? -28.843 0.037 21.767 1.00 66.12 105 TYR A CA 1
ATOM 898 C C . TYR A 1 105 ? -29.187 -1.343 21.193 1.00 66.12 105 TYR A C 1
ATOM 900 O O . TYR A 1 105 ? -29.964 -1.448 20.240 1.00 66.12 105 TYR A O 1
ATOM 908 N N . ASP A 1 106 ? -28.618 -2.400 21.770 1.00 67.62 106 ASP A N 1
ATOM 909 C CA . ASP A 1 106 ? -29.007 -3.771 21.452 1.00 67.62 106 ASP A CA 1
ATOM 910 C C . ASP A 1 106 ? -30.192 -4.201 22.332 1.00 67.62 106 ASP A C 1
ATOM 912 O O . ASP A 1 106 ? -30.057 -4.462 23.527 1.00 67.62 106 ASP A O 1
ATOM 916 N N . LYS A 1 107 ? -31.381 -4.300 21.727 1.00 65.94 107 LYS A N 1
ATOM 917 C CA . LYS A 1 107 ? -32.618 -4.773 22.380 1.00 65.94 107 LYS A CA 1
ATOM 918 C C . LYS A 1 107 ? -32.500 -6.190 22.953 1.00 65.94 107 LYS A C 1
ATOM 920 O O . LYS A 1 107 ? -33.295 -6.564 23.816 1.00 65.94 107 LYS A O 1
ATOM 925 N N . ASN A 1 108 ? -31.550 -6.981 22.460 1.00 72.12 108 ASN A N 1
ATOM 926 C CA . ASN A 1 108 ? -31.334 -8.358 22.882 1.00 72.12 108 ASN A CA 1
ATOM 927 C C . ASN A 1 108 ? -30.243 -8.500 23.946 1.00 72.12 108 ASN A C 1
ATOM 929 O O . ASN A 1 108 ? -30.090 -9.603 24.475 1.00 72.12 108 ASN A O 1
ATOM 933 N N . ASP A 1 109 ? -29.540 -7.419 24.299 1.00 69.44 109 ASP A N 1
ATOM 934 C CA . ASP A 1 109 ? -28.544 -7.433 25.367 1.00 69.44 109 ASP A CA 1
ATOM 935 C C . ASP A 1 109 ? -29.225 -7.828 26.696 1.00 69.44 109 ASP A C 1
ATOM 937 O O . ASP A 1 109 ? -30.177 -7.161 27.129 1.00 69.44 109 ASP A O 1
ATOM 941 N N . PRO A 1 110 ? -28.797 -8.917 27.361 1.00 63.66 110 PRO A N 1
ATOM 942 C CA . PRO A 1 110 ? -29.354 -9.323 28.649 1.00 63.66 110 PRO A CA 1
ATOM 943 C C . PRO A 1 110 ? -29.209 -8.234 29.722 1.00 63.66 110 PRO A C 1
ATOM 945 O O . PRO A 1 110 ? -30.043 -8.176 30.627 1.00 63.66 110 PRO A O 1
ATOM 948 N N . CYS A 1 111 ? -28.232 -7.327 29.600 1.00 61.31 111 CYS A N 1
ATOM 949 C CA . CYS A 1 111 ? -28.097 -6.168 30.483 1.00 61.31 111 CYS A CA 1
ATOM 950 C C . CYS A 1 111 ? -29.204 -5.120 30.274 1.00 61.31 111 CYS A C 1
ATOM 952 O O . CYS A 1 111 ? -29.556 -4.420 31.220 1.00 61.31 111 CYS A O 1
ATOM 954 N N . ASN A 1 112 ? -29.822 -5.059 29.090 1.00 58.97 112 ASN A N 1
ATOM 955 C CA . ASN A 1 112 ? -30.951 -4.165 28.800 1.00 58.97 112 ASN A CA 1
ATOM 956 C C . ASN A 1 112 ? -32.305 -4.731 29.257 1.00 58.97 112 ASN A C 1
ATOM 958 O O . ASN A 1 112 ? -33.283 -3.990 29.345 1.00 58.97 112 ASN A O 1
ATOM 962 N N . LYS A 1 113 ? -32.368 -6.031 29.575 1.00 57.47 113 LYS A N 1
ATOM 963 C CA . LYS A 1 113 ? -33.535 -6.685 30.196 1.00 57.47 113 LYS A CA 1
ATOM 964 C C . LYS A 1 113 ? -33.485 -6.666 31.719 1.00 57.47 113 LYS A C 1
ATOM 966 O O . LYS A 1 113 ? -34.414 -7.163 32.356 1.00 57.47 113 LYS A O 1
ATOM 971 N N . ALA A 1 114 ? -32.421 -6.118 32.311 1.00 61.50 114 ALA A N 1
ATOM 972 C CA . ALA A 1 114 ? -32.392 -5.869 33.738 1.00 61.50 114 ALA A CA 1
ATOM 973 C C . ALA A 1 114 ? -33.524 -4.886 34.056 1.00 61.50 114 ALA A C 1
ATOM 975 O O . ALA A 1 114 ? -33.425 -3.691 33.782 1.00 61.50 114 ALA A O 1
ATOM 976 N N . ALA A 1 115 ? -34.627 -5.407 34.593 1.00 61.84 115 ALA A N 1
ATOM 977 C CA . ALA A 1 115 ? -35.707 -4.607 35.134 1.00 61.84 115 ALA A CA 1
ATOM 978 C C . ALA A 1 115 ? -35.145 -3.859 36.343 1.00 61.84 115 ALA A C 1
ATOM 980 O O . ALA A 1 115 ? -35.160 -4.350 37.473 1.00 61.84 115 ALA A O 1
ATOM 981 N N . ILE A 1 116 ? -34.582 -2.681 36.087 1.00 60.59 116 ILE A N 1
ATOM 982 C CA . ILE A 1 116 ? -34.296 -1.703 37.119 1.00 60.59 116 ILE A CA 1
ATOM 983 C C . ILE A 1 116 ? -35.676 -1.344 37.681 1.00 60.59 116 ILE A C 1
ATOM 985 O O . ILE A 1 116 ? -36.428 -0.600 37.056 1.00 60.59 116 ILE A O 1
ATOM 989 N N . GLY A 1 117 ? -36.064 -2.016 38.770 1.00 67.38 117 GLY A N 1
ATOM 990 C CA . GLY A 1 117 ? -37.424 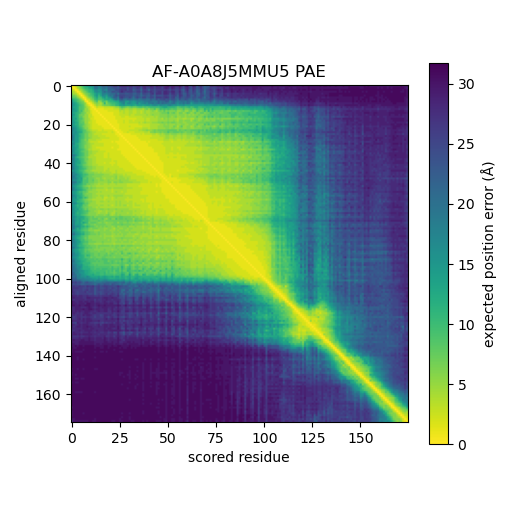-1.976 39.309 1.00 67.38 117 GLY A CA 1
ATOM 991 C C . GLY A 1 117 ? -37.885 -0.559 39.650 1.00 67.38 117 GLY A C 1
ATOM 992 O O . GLY A 1 117 ? -37.098 0.381 39.668 1.00 67.38 117 GLY A O 1
ATOM 993 N N . GLU A 1 118 ? -39.169 -0.378 39.943 1.00 69.56 118 GLU A N 1
ATOM 994 C CA . GLU A 1 118 ? -39.706 0.961 40.196 1.00 69.56 118 GLU A CA 1
ATOM 995 C C . GLU A 1 118 ? -39.035 1.647 41.407 1.00 69.56 118 GLU A C 1
ATOM 997 O O . GLU A 1 118 ? -38.751 1.027 42.439 1.00 69.56 118 GLU A O 1
ATOM 1002 N N . MET A 1 119 ? -38.775 2.956 41.290 1.00 73.56 119 MET A N 1
ATOM 1003 C CA . MET A 1 119 ? -38.203 3.781 42.363 1.00 73.56 119 MET A CA 1
ATOM 1004 C C . MET A 1 119 ? -39.287 4.282 43.325 1.00 73.56 119 MET A C 1
ATOM 1006 O O . MET A 1 119 ? -39.565 5.481 43.410 1.00 73.56 119 MET A O 1
ATOM 1010 N N . THR A 1 120 ? -39.941 3.354 44.016 1.00 77.69 120 THR A N 1
ATOM 1011 C CA . THR A 1 120 ? -41.086 3.640 44.896 1.00 77.69 120 THR A CA 1
ATOM 1012 C C . THR A 1 120 ? -40.698 3.846 46.358 1.00 77.69 120 THR A C 1
ATOM 1014 O O . THR A 1 120 ? -41.487 4.396 47.124 1.00 77.69 120 THR A O 1
ATOM 1017 N N . LYS A 1 121 ? -39.481 3.463 46.767 1.00 77.12 121 LYS A N 1
ATOM 1018 C CA . LYS A 1 121 ? -39.014 3.638 48.150 1.00 77.12 121 LYS A CA 1
ATOM 1019 C C . LYS A 1 121 ? -38.474 5.049 48.355 1.00 77.12 121 LYS A C 1
ATOM 1021 O O . LYS A 1 121 ? -37.650 5.508 47.573 1.00 77.12 121 LYS A O 1
ATOM 1026 N N . LEU A 1 122 ? -38.883 5.725 49.425 1.00 76.25 122 LEU A N 1
ATOM 1027 C CA . LEU A 1 122 ? -38.283 6.994 49.840 1.00 76.25 122 LEU A CA 1
ATOM 1028 C C . LEU A 1 122 ? -37.240 6.736 50.929 1.00 76.25 122 LEU A C 1
ATOM 1030 O O . LEU A 1 122 ? -37.490 6.048 51.915 1.00 76.25 122 LEU A O 1
ATOM 1034 N N . CYS A 1 123 ? -36.045 7.282 50.738 1.00 75.06 123 CYS A N 1
ATOM 1035 C CA . CYS A 1 123 ? -35.017 7.352 51.763 1.00 75.06 123 CYS A CA 1
ATOM 1036 C C . CYS A 1 123 ? -35.450 8.318 52.876 1.00 75.06 123 CYS A C 1
ATOM 1038 O O . CYS A 1 123 ? -36.206 9.252 52.623 1.00 75.06 123 CYS A O 1
ATOM 1040 N N . GLN A 1 124 ? -34.877 8.181 54.073 1.00 72.38 124 GLN A N 1
ATOM 1041 C CA . GLN A 1 124 ? -35.061 9.136 55.178 1.00 72.38 124 GLN A CA 1
ATOM 1042 C C . GLN A 1 124 ? -34.675 10.581 54.803 1.00 72.38 124 GLN A C 1
ATOM 1044 O O . GLN A 1 124 ? -35.167 11.523 55.409 1.00 72.38 124 GLN A O 1
ATOM 1049 N N . CYS A 1 125 ? -33.842 10.771 53.773 1.00 78.19 125 CYS A N 1
ATOM 1050 C CA . CYS A 1 125 ? -33.513 12.087 53.215 1.00 78.19 125 CYS A CA 1
ATOM 1051 C C . CYS A 1 125 ? -34.462 12.573 52.096 1.00 78.19 125 CYS A C 1
ATOM 1053 O O . CYS A 1 125 ? -34.170 13.574 51.452 1.00 78.19 125 CYS A O 1
ATOM 1055 N N . GLY A 1 126 ? -35.555 11.860 51.804 1.00 75.06 126 GLY A N 1
ATOM 1056 C CA . GLY A 1 126 ? -36.526 12.208 50.756 1.00 75.06 126 GLY A CA 1
ATOM 1057 C C . GLY A 1 126 ? -36.153 11.771 49.331 1.00 75.06 126 GLY A C 1
ATOM 1058 O O . GLY A 1 126 ? -36.947 11.944 48.409 1.00 75.06 126 GLY A O 1
ATOM 1059 N N . ALA A 1 127 ? -34.978 11.171 49.122 1.00 77.06 127 ALA A N 1
ATOM 1060 C CA . ALA A 1 127 ? -34.573 10.659 47.811 1.00 77.06 127 ALA A CA 1
ATOM 1061 C C . ALA A 1 127 ? -35.299 9.347 47.455 1.00 77.06 127 ALA A C 1
ATOM 1063 O O . ALA A 1 127 ? -35.398 8.450 48.294 1.00 77.06 127 ALA A O 1
ATOM 1064 N N . LYS A 1 128 ? -35.756 9.202 46.204 1.00 78.62 128 LYS A N 1
ATOM 1065 C CA . LYS A 1 128 ? -36.323 7.940 45.698 1.00 78.62 128 LYS A CA 1
ATOM 1066 C C . LYS A 1 128 ? -35.221 6.879 45.539 1.00 78.62 128 LYS A C 1
ATOM 1068 O O . LYS A 1 128 ? -34.127 7.191 45.077 1.00 78.62 128 LYS A O 1
ATOM 1073 N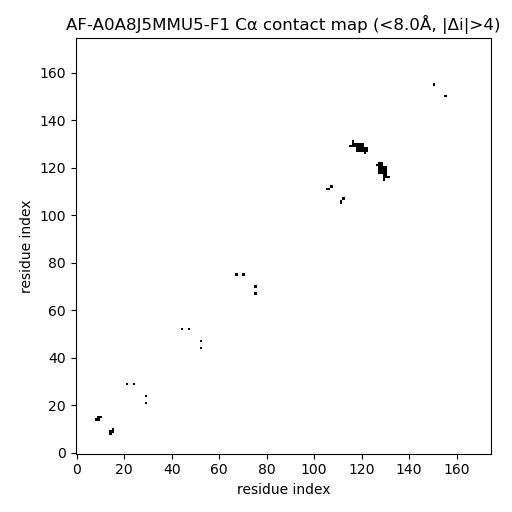 N . LYS A 1 129 ? -35.518 5.634 45.901 1.00 75.19 129 LYS A N 1
ATOM 1074 C CA . LYS A 1 129 ? -34.655 4.447 45.833 1.00 75.19 129 LYS A CA 1
ATOM 1075 C C . LYS A 1 129 ? -35.380 3.312 45.120 1.00 75.19 129 LYS A C 1
ATOM 1077 O O . LYS A 1 129 ? -36.610 3.238 45.154 1.00 75.19 129 LYS A O 1
ATOM 1082 N N . PHE A 1 130 ? -34.617 2.417 44.499 1.00 74.56 130 PHE A N 1
ATOM 1083 C CA . PHE A 1 130 ? -35.162 1.244 43.820 1.00 74.56 130 PHE A CA 1
ATOM 1084 C C . PHE A 1 130 ? -35.814 0.284 44.819 1.00 74.56 130 PHE A C 1
ATOM 1086 O O . PHE A 1 130 ? -35.242 -0.030 45.863 1.00 74.56 130 PHE A O 1
ATOM 1093 N N . ALA A 1 131 ? -37.002 -0.225 44.487 1.00 67.44 131 ALA A N 1
ATOM 1094 C CA . ALA A 1 131 ? -37.751 -1.134 45.356 1.00 67.44 131 ALA A CA 1
ATOM 1095 C C . ALA A 1 131 ? -36.967 -2.411 45.724 1.00 67.44 131 ALA A C 1
ATOM 1097 O O . ALA A 1 131 ? -37.128 -2.941 46.825 1.00 67.44 131 ALA A O 1
ATOM 1098 N N . VAL A 1 132 ? -36.084 -2.866 44.830 1.00 68.94 132 VAL A N 1
ATOM 1099 C CA . VAL A 1 132 ? -35.305 -4.111 44.950 1.00 68.94 132 VAL A CA 1
ATOM 1100 C C . VAL A 1 132 ? -34.041 -3.957 45.812 1.00 68.94 132 VAL A C 1
ATOM 1102 O O . VAL A 1 132 ? -33.424 -4.959 46.172 1.00 68.94 132 VAL A O 1
ATOM 1105 N N . GLU A 1 133 ? -33.656 -2.740 46.217 1.00 64.44 133 GLU A N 1
ATOM 1106 C CA . GLU A 1 133 ? -32.558 -2.577 47.176 1.00 64.44 133 GLU A CA 1
ATOM 1107 C C . GLU A 1 133 ? -32.930 -3.254 48.508 1.00 64.44 133 GLU A C 1
ATOM 1109 O O . GLU A 1 133 ? -33.855 -2.827 49.212 1.00 64.44 133 GLU A O 1
ATOM 1114 N N . LYS A 1 134 ? -32.224 -4.348 48.839 1.00 60.50 134 LYS A N 1
ATOM 1115 C CA . LYS A 1 134 ? -32.288 -4.982 50.161 1.00 60.50 134 LYS A CA 1
ATOM 1116 C C . LYS A 1 134 ? -31.753 -3.986 51.182 1.00 60.50 134 LYS A C 1
ATOM 1118 O O . LYS A 1 134 ? -30.724 -3.354 50.938 1.00 60.50 134 LYS A O 1
ATOM 1123 N N . GLU A 1 135 ? -32.438 -3.863 52.316 1.00 59.28 135 GLU A N 1
ATOM 1124 C CA . GLU A 1 135 ? -31.957 -3.089 53.457 1.00 59.28 135 GLU A CA 1
ATOM 1125 C C . GLU A 1 135 ? -30.592 -3.645 53.866 1.00 59.28 135 GLU A C 1
ATOM 1127 O O . GLU A 1 135 ? -30.484 -4.677 54.526 1.00 59.28 135 GLU A O 1
ATOM 1132 N N . ARG A 1 136 ? -29.515 -2.997 53.412 1.00 53.12 136 ARG A N 1
ATOM 1133 C CA . ARG A 1 136 ? -28.196 -3.235 53.984 1.00 53.12 136 ARG A CA 1
ATOM 1134 C C . ARG A 1 136 ? -28.316 -2.812 55.435 1.00 53.12 136 ARG A C 1
ATOM 1136 O O . ARG A 1 136 ? -28.486 -1.624 55.704 1.00 53.12 136 ARG A O 1
ATOM 1143 N N . LEU A 1 137 ? -28.297 -3.810 56.318 1.00 44.78 137 LEU A N 1
ATOM 1144 C CA . LEU A 1 137 ? -28.262 -3.666 57.764 1.00 44.78 137 LEU A CA 1
ATOM 1145 C C . LEU A 1 137 ? -27.433 -2.435 58.125 1.00 44.78 137 LEU A C 1
ATOM 1147 O O . LEU A 1 137 ? -26.250 -2.326 57.792 1.00 44.78 137 LEU A O 1
ATOM 1151 N N . HIS A 1 138 ? -28.126 -1.481 58.741 1.00 47.72 138 HIS A N 1
ATOM 1152 C CA . HIS A 1 138 ? -27.553 -0.322 59.390 1.00 47.72 138 HIS A CA 1
ATOM 1153 C C . HIS A 1 138 ? -26.411 -0.816 60.276 1.00 47.72 138 HIS A C 1
ATOM 1155 O O . HIS A 1 138 ? -26.703 -1.566 61.198 1.00 47.72 138 HIS A O 1
ATOM 1161 N N . TRP A 1 139 ? -25.158 -0.451 59.969 1.00 43.09 139 TRP A N 1
ATOM 1162 C CA . TRP A 1 139 ?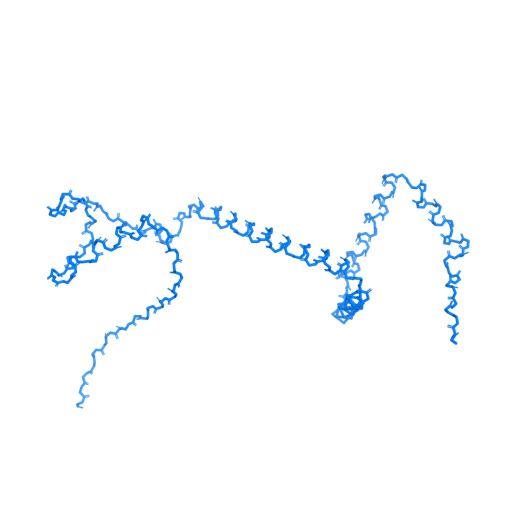 -24.135 -0.048 60.955 1.00 43.09 139 TRP A CA 1
ATOM 1163 C C . TRP A 1 139 ? -22.689 0.057 60.456 1.00 43.09 139 TRP A C 1
ATOM 1165 O O . TRP A 1 139 ? -21.795 0.203 61.281 1.00 43.09 139 TRP A O 1
ATOM 1175 N N . ILE A 1 140 ? -22.393 0.093 59.151 1.00 46.16 140 ILE A N 1
ATOM 1176 C CA . ILE A 1 140 ? -21.049 0.532 58.738 1.00 46.16 140 ILE A CA 1
ATOM 1177 C C . ILE A 1 140 ? -21.118 1.480 57.537 1.00 46.16 140 ILE A C 1
ATOM 1179 O O . ILE A 1 140 ? -21.537 1.113 56.443 1.00 46.16 140 ILE A O 1
ATOM 1183 N N . ASN A 1 141 ? -20.618 2.695 57.778 1.00 45.50 141 ASN A N 1
ATOM 1184 C CA . ASN A 1 141 ? -20.164 3.694 56.809 1.00 45.50 141 ASN A CA 1
ATOM 1185 C C . ASN A 1 141 ? -21.159 4.748 56.305 1.00 45.50 141 ASN A C 1
ATOM 1187 O O . ASN A 1 141 ? -21.347 4.933 55.103 1.00 45.50 141 ASN A O 1
ATOM 1191 N N . PHE A 1 142 ? -21.579 5.619 57.226 1.00 43.16 142 PHE A N 1
ATOM 1192 C CA . PHE A 1 142 ? -21.914 7.017 56.907 1.00 43.16 142 PHE A CA 1
ATOM 1193 C C . PHE A 1 142 ? -20.753 7.751 56.179 1.00 43.16 142 PHE A C 1
ATOM 1195 O O . PHE A 1 142 ? -20.971 8.722 55.460 1.00 43.16 142 PHE A O 1
ATOM 1202 N N . HIS A 1 143 ? -19.518 7.237 56.275 1.00 44.47 143 HIS A N 1
ATOM 1203 C CA . HIS A 1 143 ? -18.333 7.774 55.597 1.00 44.47 143 HIS A CA 1
ATOM 1204 C C . HIS A 1 143 ? -18.178 7.397 54.110 1.00 44.47 143 HIS A C 1
ATOM 1206 O O . HIS A 1 143 ? -17.461 8.098 53.396 1.00 44.47 143 HIS A O 1
ATOM 1212 N N . LEU A 1 144 ? -18.846 6.350 53.606 1.00 46.56 144 LEU A N 1
ATOM 1213 C CA . LEU A 1 144 ? -18.699 5.922 52.200 1.00 46.56 144 LEU A CA 1
ATOM 1214 C C . LEU A 1 144 ? -19.630 6.661 51.225 1.00 46.56 144 LEU A C 1
ATOM 1216 O O . LEU A 1 144 ? -19.365 6.689 50.025 1.00 46.56 144 LEU A O 1
ATOM 1220 N N . CYS A 1 145 ? -20.683 7.315 51.722 1.00 39.91 145 CYS A N 1
ATOM 1221 C CA . CYS A 1 145 ? -21.591 8.097 50.876 1.00 39.91 145 CYS A CA 1
ATOM 1222 C C . CYS A 1 145 ? -20.969 9.447 5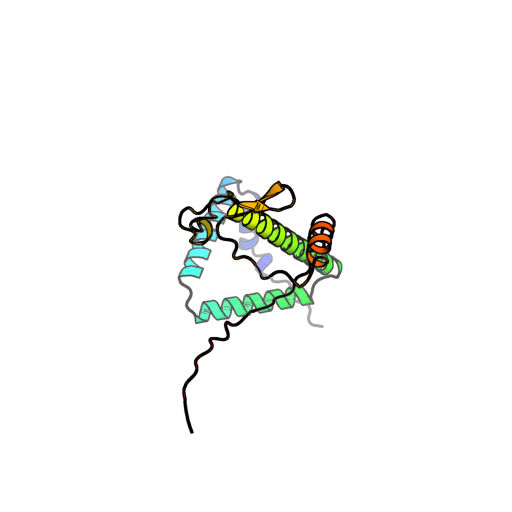0.454 1.00 39.91 145 CYS A C 1
ATOM 1224 O O . CYS A 1 145 ? -21.161 9.912 49.331 1.00 39.91 145 CYS A O 1
ATOM 1226 N N . LEU A 1 146 ? -20.136 10.047 51.314 1.00 41.78 146 LEU A N 1
ATOM 1227 C CA . LEU A 1 146 ? -19.446 11.309 51.015 1.00 41.78 146 LEU A CA 1
ATOM 1228 C C . LEU A 1 146 ? -18.202 11.139 50.127 1.00 41.78 146 LEU A C 1
ATOM 1230 O O . LEU A 1 146 ? -17.810 12.085 49.442 1.00 41.78 146 LEU A O 1
ATOM 1234 N N . SER A 1 147 ? -17.583 9.956 50.097 1.00 43.56 147 SER A N 1
ATOM 1235 C CA . SER A 1 147 ? -16.423 9.696 49.235 1.00 43.56 147 SER A CA 1
ATOM 1236 C C . SER A 1 147 ? -16.818 9.386 47.787 1.00 43.56 147 SER A C 1
ATOM 1238 O O . SER A 1 147 ? -16.116 9.809 46.869 1.00 43.56 147 SER A O 1
ATOM 1240 N N . TYR A 1 148 ? -17.970 8.749 47.549 1.00 39.19 148 TYR A N 1
ATOM 1241 C CA . TYR A 1 148 ? -18.451 8.480 46.186 1.00 39.19 148 TYR A CA 1
ATOM 1242 C C . TYR A 1 148 ? -18.894 9.752 45.441 1.00 39.19 148 TYR A C 1
ATOM 1244 O O . TYR A 1 148 ? -18.607 9.901 44.253 1.00 39.19 148 TYR A O 1
ATOM 1252 N N . LEU A 1 149 ? -19.493 10.724 46.139 1.00 44.09 149 LEU A N 1
ATOM 1253 C CA . LEU A 1 149 ? -19.870 12.014 45.541 1.00 44.09 149 LEU A CA 1
ATOM 1254 C C . LEU A 1 149 ? -18.667 12.936 45.268 1.00 44.09 149 LEU A C 1
ATOM 1256 O O . LEU A 1 149 ? -18.715 13.733 44.334 1.00 44.09 149 LEU A O 1
ATOM 1260 N N . LYS A 1 150 ? -17.560 12.801 46.014 1.00 42.34 150 LYS A N 1
ATOM 1261 C CA . LYS A 1 150 ? -16.317 13.553 45.748 1.00 42.34 150 LYS A CA 1
ATOM 1262 C C . LYS A 1 150 ? -15.480 12.992 44.594 1.00 42.34 150 LYS A C 1
ATOM 1264 O O . LYS A 1 150 ? -14.714 13.739 43.996 1.00 42.34 150 LYS A O 1
ATOM 1269 N N . ASN A 1 151 ? -15.637 11.714 44.251 1.00 41.03 151 ASN A N 1
ATOM 1270 C CA . ASN A 1 151 ? -14.879 11.086 43.162 1.00 41.03 151 ASN A CA 1
ATOM 1271 C C . ASN A 1 151 ? -15.594 11.130 41.802 1.00 41.03 151 ASN A C 1
ATOM 1273 O O . ASN A 1 151 ? -14.970 10.860 40.781 1.00 41.03 151 ASN A O 1
ATOM 1277 N N . CYS A 1 152 ? -16.876 11.507 41.763 1.00 37.34 152 CYS A N 1
ATOM 1278 C CA . CYS A 1 152 ? -17.597 11.729 40.506 1.00 37.34 152 CYS A CA 1
ATOM 1279 C C . CYS A 1 152 ? -17.423 13.166 39.968 1.00 37.34 152 CYS A C 1
ATOM 1281 O O . CYS A 1 152 ? -17.561 13.396 38.771 1.00 37.34 152 CYS A O 1
ATOM 1283 N N . SER A 1 153 ? -17.057 14.129 40.825 1.00 40.97 153 SER A N 1
ATOM 1284 C CA . SER A 1 153 ? -16.782 15.522 40.431 1.00 40.97 153 SER A CA 1
ATOM 1285 C C . SER A 1 153 ? -15.315 15.803 40.084 1.00 40.97 153 SER A C 1
ATOM 1287 O O . SER A 1 153 ? -15.005 16.862 39.542 1.00 40.97 153 SER A O 1
ATOM 1289 N N . LEU A 1 154 ? -14.406 14.858 40.337 1.00 40.59 154 LEU A N 1
ATOM 1290 C CA . LEU A 1 154 ? -12.996 14.959 39.967 1.00 40.59 154 LEU A CA 1
ATOM 1291 C C . LEU A 1 154 ? -12.599 13.706 39.193 1.00 40.59 154 LEU A C 1
ATOM 1293 O O . LEU A 1 154 ? -12.226 12.696 39.782 1.00 40.59 154 LEU A O 1
ATOM 1297 N N . GLY A 1 155 ? -12.698 13.778 37.864 1.00 42.72 155 GLY A N 1
ATOM 1298 C CA . GLY A 1 155 ? -12.363 12.692 36.946 1.00 42.72 155 GLY A CA 1
ATOM 1299 C C . GLY A 1 155 ? -10.973 12.102 37.196 1.00 42.72 155 GLY A C 1
ATOM 1300 O O . GLY A 1 155 ? -9.973 12.591 36.676 1.00 42.72 155 GLY A O 1
ATOM 1301 N N . LYS A 1 156 ? -10.918 11.007 37.955 1.00 36.09 156 LYS A N 1
ATOM 1302 C CA . LYS A 1 156 ? -9.752 10.132 38.062 1.00 36.09 156 LYS A CA 1
ATOM 1303 C C . LYS A 1 156 ? -10.165 8.725 37.670 1.00 36.09 156 LYS A C 1
ATOM 1305 O O . LYS A 1 156 ? -10.717 7.961 38.455 1.00 36.09 156 LYS A O 1
ATOM 1310 N N . VAL A 1 157 ? -9.891 8.418 36.409 1.00 44.88 157 VAL A N 1
ATOM 1311 C CA . VAL A 1 157 ? -9.886 7.066 35.860 1.00 44.88 157 VAL A CA 1
ATOM 1312 C C . VAL A 1 157 ? -8.728 6.331 36.528 1.00 44.88 157 VAL A C 1
ATOM 1314 O O . VAL A 1 157 ? -7.579 6.613 36.209 1.00 44.88 157 VAL A O 1
ATOM 1317 N N . ASN A 1 158 ? -9.009 5.421 37.457 1.00 38.19 158 ASN A N 1
ATOM 1318 C CA . ASN A 1 158 ? -8.014 4.458 37.915 1.00 38.19 158 ASN A CA 1
ATOM 1319 C C . ASN A 1 158 ? -8.501 3.055 37.572 1.00 38.19 158 ASN A C 1
ATOM 1321 O O . ASN A 1 158 ? -9.419 2.510 38.176 1.00 38.19 158 ASN A O 1
ATOM 1325 N N . SER A 1 159 ? -7.856 2.513 36.546 1.00 47.19 159 SER A N 1
ATOM 1326 C CA . SER A 1 159 ? -7.816 1.106 36.196 1.00 47.19 159 SER A CA 1
ATOM 1327 C C . SER A 1 159 ? -7.386 0.261 37.395 1.00 47.19 159 SER A C 1
ATOM 1329 O O . SER A 1 159 ? -6.261 0.407 37.871 1.00 47.19 159 SER A O 1
ATOM 1331 N N . ALA A 1 160 ? -8.231 -0.666 37.829 1.00 35.56 160 ALA A N 1
ATOM 1332 C CA . ALA A 1 160 ? -7.787 -1.865 38.525 1.00 35.56 160 ALA A CA 1
ATOM 1333 C C . ALA A 1 160 ? -8.822 -2.972 38.307 1.00 35.56 160 ALA A C 1
ATOM 1335 O O . ALA A 1 160 ? -9.959 -2.879 38.758 1.00 35.56 160 ALA A O 1
ATOM 1336 N N . ASN A 1 161 ? -8.398 -3.999 37.569 1.00 46.03 161 ASN A N 1
ATOM 1337 C CA . ASN A 1 161 ? -8.988 -5.329 37.572 1.00 46.03 161 ASN A CA 1
ATOM 1338 C C . ASN A 1 161 ? -9.178 -5.800 39.020 1.00 46.03 161 ASN A C 1
ATOM 1340 O O . ASN A 1 161 ? -8.188 -5.989 39.724 1.00 46.03 161 ASN A O 1
ATOM 1344 N N . THR A 1 162 ? -10.409 -6.094 39.419 1.00 36.47 162 THR A N 1
ATOM 1345 C CA . THR A 1 162 ? -10.670 -7.026 40.519 1.00 36.47 162 THR A CA 1
ATOM 1346 C C . THR A 1 162 ? -11.807 -7.952 40.123 1.00 36.47 162 THR A C 1
ATOM 1348 O O . THR A 1 162 ? -12.992 -7.646 40.201 1.00 36.47 162 THR A O 1
ATOM 1351 N N . PHE A 1 163 ? -11.354 -9.093 39.626 1.00 36.84 163 PHE A N 1
ATOM 1352 C CA . PHE A 1 163 ? -12.034 -10.366 39.501 1.00 36.84 163 PHE A CA 1
ATOM 1353 C C . PHE A 1 163 ? -12.577 -10.779 40.882 1.00 36.84 163 PHE A C 1
ATOM 1355 O O . PHE A 1 163 ? -11.791 -10.960 41.810 1.00 36.84 163 PHE A O 1
ATOM 1362 N N . CYS A 1 164 ? -13.895 -10.910 41.038 1.00 30.94 164 CYS A N 1
ATOM 1363 C CA . CYS A 1 164 ? -14.504 -11.536 42.214 1.00 30.94 164 CYS A CA 1
ATOM 1364 C C . CYS A 1 164 ? -15.009 -12.919 41.804 1.00 30.94 164 CYS A C 1
ATOM 1366 O O . CYS A 1 164 ? -15.969 -13.029 41.047 1.00 30.94 164 CYS A O 1
ATOM 1368 N N . GLN A 1 165 ? -14.319 -13.958 42.277 1.00 34.59 165 GLN A N 1
ATOM 1369 C CA . GLN A 1 165 ? -14.822 -15.327 42.282 1.00 34.59 165 GLN A CA 1
ATOM 1370 C C . GLN A 1 165 ? -15.903 -15.452 43.357 1.00 34.59 165 GLN A C 1
ATOM 1372 O O . GLN A 1 165 ? -15.692 -15.050 44.502 1.00 34.59 165 GLN A O 1
ATOM 1377 N N . ASP A 1 166 ? -17.036 -16.031 42.976 1.00 33.12 166 ASP A N 1
ATOM 1378 C CA . ASP A 1 166 ? -18.088 -16.469 43.883 1.00 33.12 166 ASP A CA 1
ATOM 1379 C C . ASP A 1 166 ? -17.576 -17.631 44.750 1.00 33.12 166 ASP A C 1
ATOM 1381 O O . ASP A 1 166 ? -17.317 -18.728 44.252 1.00 33.12 166 ASP A O 1
ATOM 1385 N N . SER A 1 167 ? -17.43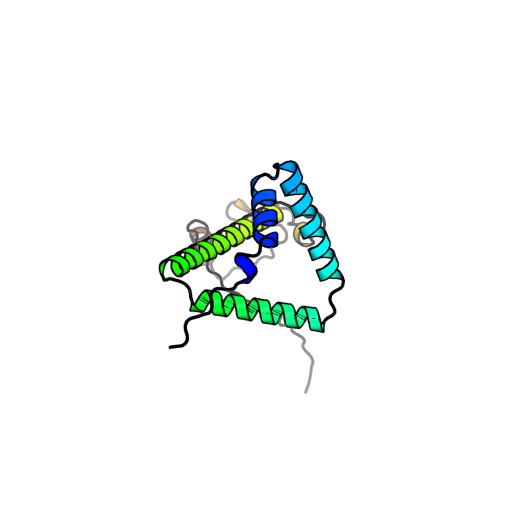6 -17.419 46.059 1.00 38.19 167 SER A N 1
ATOM 1386 C CA . SER A 1 167 ? -17.260 -18.505 47.025 1.00 38.19 167 SER A CA 1
ATOM 1387 C C . SER A 1 167 ? -18.629 -19.011 47.485 1.00 38.19 167 SER A C 1
ATOM 1389 O O . SER A 1 167 ? -19.253 -18.491 48.411 1.00 38.19 167 SER A O 1
ATOM 1391 N N . GLY A 1 168 ? -19.099 -20.055 46.800 1.00 32.78 168 GLY A N 1
ATOM 1392 C CA . GLY A 1 168 ? -20.240 -20.866 47.207 1.00 32.78 168 GLY A CA 1
ATOM 1393 C C . GLY A 1 168 ? -19.947 -21.636 48.496 1.00 32.78 168 GLY A C 1
ATOM 1394 O O . GLY A 1 168 ? -19.073 -22.497 48.546 1.00 32.78 168 GLY A O 1
ATOM 1395 N N . SER A 1 169 ? -20.712 -21.318 49.535 1.00 32.69 169 SER A N 1
ATOM 1396 C CA . SER A 1 169 ? -20.865 -22.106 50.756 1.00 32.69 169 SER A CA 1
ATOM 1397 C C . SER A 1 169 ? -21.596 -23.416 50.442 1.00 32.69 169 SER A C 1
ATOM 1399 O O . SER A 1 169 ? -22.727 -23.379 49.959 1.00 32.69 169 SER A O 1
ATOM 1401 N N . THR A 1 170 ? -20.976 -24.562 50.736 1.00 37.12 170 THR A N 1
ATOM 1402 C CA . THR A 1 170 ? -21.688 -25.842 50.875 1.00 37.12 170 THR A CA 1
ATOM 1403 C C . THR A 1 170 ? -21.183 -26.546 52.129 1.00 37.12 170 THR A C 1
ATOM 1405 O O . THR A 1 170 ? -20.043 -26.997 52.199 1.00 37.12 170 THR A O 1
ATOM 1408 N N . THR A 1 171 ? -22.040 -26.593 53.140 1.00 36.00 171 THR A N 1
ATOM 1409 C CA . THR A 1 171 ? -21.949 -27.456 54.315 1.00 36.00 171 THR A CA 1
ATOM 1410 C C . THR A 1 171 ? -22.139 -28.915 53.902 1.00 36.00 171 THR A C 1
ATOM 1412 O O . THR A 1 171 ? -23.156 -29.244 53.298 1.00 36.00 171 THR A O 1
ATOM 1415 N N . LEU A 1 172 ? -21.219 -29.800 54.293 1.00 33.12 172 LEU A N 1
ATOM 1416 C CA . LEU A 1 172 ? -21.486 -31.231 54.449 1.00 33.12 172 LEU A CA 1
ATOM 1417 C C . LEU A 1 172 ? -20.779 -31.755 55.703 1.00 33.12 172 LEU A C 1
ATOM 1419 O O . LEU A 1 172 ? -19.675 -31.340 56.045 1.00 33.12 172 LEU A O 1
ATOM 1423 N N . CYS A 1 173 ? -21.516 -32.601 56.409 1.00 29.91 173 CYS A N 1
ATOM 1424 C CA . CYS A 1 173 ? -21.312 -33.059 57.771 1.00 29.91 173 CYS A CA 1
ATOM 1425 C C . CYS A 1 173 ? -20.303 -34.216 57.913 1.00 29.91 173 CYS A C 1
ATOM 1427 O O . CYS A 1 173 ? -20.312 -35.120 57.085 1.00 29.91 173 CYS A O 1
ATOM 1429 N N . LEU A 1 174 ? -19.642 -34.219 59.086 1.00 32.44 174 LEU A N 1
ATOM 1430 C CA . LEU A 1 174 ? -19.175 -35.346 59.927 1.00 32.44 174 LEU A CA 1
ATOM 1431 C C . LEU A 1 174 ? -18.020 -36.247 59.432 1.00 32.44 174 LEU A C 1
ATOM 1433 O O . LEU A 1 174 ? -17.864 -36.439 58.228 1.00 32.44 174 LEU A O 1
ATOM 1437 N N . PRO A 1 175 ? -17.309 -36.937 60.352 1.00 40.12 175 PRO A N 1
ATOM 1438 C CA . PRO A 1 175 ? -17.207 -36.755 61.809 1.00 40.12 175 PRO A CA 1
ATOM 1439 C C . PRO A 1 175 ? -15.962 -35.964 62.249 1.00 40.12 175 PRO A C 1
ATOM 1441 O O . PRO A 1 175 ? -14.941 -35.984 61.526 1.00 40.12 175 PRO A O 1
#

Radius of gyration: 34.22 Å; Cα contacts (8 Å, |Δi|>4): 37; chains: 1; bounding box: 79×52×89 Å

Mean predicted aligned error: 17.84 Å

Foldseek 3Di:
DDDDDDPVVCVDPVVVVVVVCQVPDDPVRNVVVVVVVVVVVVVVVVPDDPVRVVVVVVVVVVVVVVCVVPDDPVRVVVVVVVVVVVVVVVVVVVVVVVVVVVPDDDPPPVVVVPCQADQPDADPVRDTDGPPDDPPPPDDDPPVVVVVVVDVVDDDDDDDDDDDDDDDDDDDDDD

pLDDT: mean 75.72, std 23.22, range [29.91, 98.31]

Secondary structure (DSSP, 8-state):
-------GGGGSHHHHHHHHHHHS--HHHHHHHHHHHHHHHHHHHHS--HHHHHHHHHHHHHHHHHHHHT--HHHHHHHHHHHHHHHHHHHHHHHHHHHHHHT---TT-GGGG-------EEPTTS-EE-TT-----S-S-HHHHHHHHHHHSS---------------------

Solvent-accessible surface area (backbone atoms only — not comparable to full-atom values): 11101 Å² total; per-residue (Å²): 131,87,75,80,74,75,70,67,69,72,74,32,72,65,50,46,50,54,49,53,52,64,72,71,48,50,74,66,60,47,48,52,54,50,50,56,51,52,50,54,48,51,54,53,64,71,68,48,50,74,66,58,49,49,51,52,51,50,53,52,52,50,52,52,50,53,52,64,73,71,50,50,72,68,58,47,51,53,48,52,53,51,52,53,51,52,52,53,53,50,54,53,49,51,53,52,50,52,53,53,54,72,67,56,83,56,89,79,40,71,78,72,65,56,75,78,52,63,60,76,37,68,43,99,85,68,48,71,34,51,60,78,64,72,83,72,74,87,83,83,60,87,68,57,65,63,52,57,61,58,52,71,78,49,92,70,90,75,91,71,93,75,87,78,81,86,83,78,87,77,92,82,83,84,133

Sequence (175 aa):
MPRKRKSSYANTPHAQRMRLRRQSESCDAREERLSRQRQRQTESRQNETLGEHQERQEQDRFRHMVAKINESEEERQQRLIADRNRYQNLKQREIQNAKRSALLYDKNDPCNKAAIGEMTKLCQCGAKKFAVEKERLHWINFHLCLSYLKNCSLGKVNSANTFCQDSGSTTLCLP

Organism: Homarus americanus (NCBI:txid6706)